Protein AF-A0A1G7UD99-F1 (afdb_monomer_lite)

Structure (mmCIF, N/CA/C/O backbone):
data_AF-A0A1G7UD99-F1
#
_entry.id   AF-A0A1G7UD99-F1
#
loop_
_atom_site.group_PDB
_atom_site.id
_atom_site.type_symbol
_atom_site.label_atom_id
_atom_site.label_alt_id
_atom_site.label_comp_id
_atom_site.label_asym_id
_atom_site.label_entity_id
_atom_site.label_seq_id
_atom_site.pdbx_PDB_ins_code
_atom_site.Cartn_x
_atom_site.Cartn_y
_atom_site.Cartn_z
_atom_site.occupancy
_atom_site.B_iso_or_equiv
_atom_site.auth_seq_id
_atom_site.auth_comp_id
_atom_site.auth_asym_id
_atom_site.auth_atom_id
_atom_site.pdbx_PDB_model_num
ATOM 1 N N . MET A 1 1 ? -14.493 8.698 -1.874 1.00 83.81 1 MET A N 1
ATOM 2 C CA . MET A 1 1 ? -13.043 8.405 -1.941 1.00 83.81 1 MET A CA 1
ATOM 3 C C . MET A 1 1 ? -12.302 9.601 -1.377 1.00 83.81 1 MET A C 1
ATOM 5 O O . MET A 1 1 ? -12.689 10.717 -1.699 1.00 83.81 1 MET A O 1
ATOM 9 N N . ARG A 1 2 ? -11.296 9.371 -0.536 1.00 90.25 2 ARG A N 1
ATOM 10 C CA . ARG A 1 2 ? -10.396 10.401 0.002 1.00 90.25 2 ARG A CA 1
ATOM 11 C C . ARG A 1 2 ? -8.974 10.083 -0.468 1.00 90.25 2 ARG A C 1
ATOM 13 O O . ARG A 1 2 ? -8.667 8.904 -0.630 1.00 90.25 2 ARG A O 1
ATOM 20 N N . ALA A 1 3 ? -8.144 11.089 -0.720 1.00 92.25 3 ALA A N 1
ATOM 21 C CA . ALA A 1 3 ? -6.779 10.896 -1.210 1.00 92.25 3 ALA A CA 1
ATOM 22 C C . ALA A 1 3 ? -5.824 11.936 -0.612 1.00 92.25 3 ALA A C 1
ATOM 24 O O . ALA A 1 3 ? -6.234 13.079 -0.417 1.00 92.25 3 ALA A O 1
ATOM 25 N N . GLY A 1 4 ? -4.580 11.533 -0.330 1.00 92.69 4 GLY A N 1
ATOM 26 C CA . GLY A 1 4 ? -3.536 12.405 0.229 1.00 92.69 4 GLY A CA 1
ATOM 27 C C . GLY A 1 4 ? -3.831 12.902 1.647 1.00 92.69 4 GLY A C 1
ATOM 28 O O . GLY A 1 4 ? -3.541 14.046 1.992 1.00 92.69 4 GLY A O 1
ATOM 29 N N . GLU A 1 5 ? -4.491 12.083 2.468 1.00 95.12 5 GLU A N 1
ATOM 30 C CA . GLU A 1 5 ? -4.911 12.506 3.805 1.00 95.12 5 GLU A CA 1
ATOM 31 C C . GLU A 1 5 ? -3.927 12.101 4.885 1.00 95.12 5 GLU A C 1
ATOM 33 O O . GLU A 1 5 ? -3.554 10.932 4.993 1.00 95.12 5 GLU A O 1
ATOM 38 N N . ARG A 1 6 ? -3.573 13.063 5.740 1.00 96.31 6 ARG A N 1
ATOM 39 C CA . ARG A 1 6 ? -2.706 12.844 6.893 1.00 96.31 6 ARG A CA 1
ATOM 40 C C . ARG A 1 6 ? -3.512 12.457 8.132 1.00 96.31 6 ARG A C 1
ATOM 42 O O . ARG A 1 6 ? -4.452 13.139 8.525 1.00 96.31 6 ARG A O 1
ATOM 49 N N . TRP A 1 7 ? -3.048 11.410 8.794 1.00 95.81 7 TRP A N 1
ATOM 50 C CA . TRP A 1 7 ? -3.608 10.791 9.985 1.00 95.81 7 TRP A CA 1
ATOM 51 C C . TRP A 1 7 ? -2.590 10.847 11.116 1.00 95.81 7 TRP A C 1
ATOM 53 O O . TRP A 1 7 ? -1.400 10.614 10.892 1.00 95.81 7 TRP A O 1
ATOM 63 N N . LYS A 1 8 ? -3.043 11.155 12.331 1.00 96.50 8 LYS A N 1
ATOM 64 C CA . LYS A 1 8 ? -2.180 11.282 13.507 1.00 96.50 8 LYS A CA 1
ATOM 65 C C . LYS A 1 8 ? -2.601 10.291 14.584 1.00 96.50 8 LYS A C 1
ATOM 67 O O . LYS A 1 8 ? -3.768 10.231 14.945 1.00 96.50 8 LYS A O 1
ATOM 72 N N . ASP A 1 9 ? -1.628 9.557 15.106 1.00 95.38 9 ASP A N 1
ATOM 73 C CA . ASP A 1 9 ? -1.768 8.819 16.354 1.00 95.38 9 ASP A CA 1
ATOM 74 C C . ASP A 1 9 ? -1.522 9.797 17.507 1.00 95.38 9 ASP A C 1
ATOM 76 O O . ASP A 1 9 ? -0.411 10.307 17.675 1.00 95.38 9 ASP A O 1
ATOM 80 N N . TYR A 1 10 ? -2.564 10.106 18.275 1.00 92.25 10 TYR A N 1
ATOM 81 C CA . TYR A 1 10 ? -2.470 11.064 19.375 1.00 92.25 10 TYR A CA 1
ATOM 82 C C . TYR A 1 10 ? -1.745 10.504 20.601 1.00 92.25 10 TYR A C 1
ATOM 84 O O . TYR A 1 10 ? -1.249 11.294 21.399 1.00 92.25 10 TYR A O 1
ATOM 92 N N . GLU A 1 11 ? -1.618 9.180 20.729 1.00 93.62 11 GLU A N 1
ATOM 93 C CA . GLU A 1 11 ? -0.888 8.561 21.839 1.00 93.62 11 GLU A CA 1
ATOM 94 C C . GLU A 1 11 ? 0.626 8.667 21.640 1.00 93.62 11 GLU A C 1
ATOM 96 O O . GLU A 1 11 ? 1.362 8.999 22.563 1.00 93.62 11 GLU A O 1
ATOM 101 N N . THR A 1 12 ? 1.102 8.392 20.422 1.00 93.94 12 THR A N 1
ATOM 102 C CA . THR A 1 12 ? 2.544 8.360 20.113 1.00 93.94 12 THR A CA 1
ATOM 103 C C . THR A 1 12 ? 3.043 9.621 19.409 1.00 93.94 12 THR A C 1
ATOM 105 O O . THR A 1 12 ? 4.245 9.802 19.229 1.00 93.94 12 THR A O 1
ATOM 108 N N . GLY A 1 13 ? 2.135 10.484 18.944 1.00 95.50 13 GLY A N 1
ATOM 109 C CA . GLY A 1 13 ? 2.447 11.660 18.130 1.00 95.50 13 GLY A CA 1
ATOM 110 C C . GLY A 1 13 ? 2.836 11.342 16.681 1.00 95.50 13 GLY A C 1
ATOM 111 O O . GLY A 1 13 ? 3.010 12.271 15.885 1.00 95.50 13 GLY A O 1
ATOM 112 N N . ARG A 1 14 ? 2.949 10.058 16.313 1.00 96.69 14 ARG A N 1
ATOM 113 C CA . ARG A 1 14 ? 3.297 9.620 14.956 1.00 96.69 14 ARG A CA 1
ATOM 114 C C . ARG A 1 14 ? 2.211 10.022 13.962 1.00 96.69 14 ARG A C 1
ATOM 116 O O . ARG A 1 14 ? 1.044 10.199 14.305 1.00 96.69 14 ARG A O 1
ATOM 123 N N . SER A 1 15 ? 2.585 10.169 12.696 1.00 95.50 15 SER A N 1
ATOM 124 C CA . SER A 1 15 ? 1.624 10.425 11.622 1.00 95.50 15 SER A CA 1
ATOM 125 C C . SER A 1 15 ? 1.904 9.561 10.404 1.00 95.50 15 SER A C 1
ATOM 127 O O . SER A 1 15 ? 3.057 9.255 10.094 1.00 95.50 15 SER A O 1
ATOM 129 N N . ALA A 1 16 ? 0.839 9.228 9.688 1.00 94.88 16 ALA A N 1
ATOM 130 C CA . ALA A 1 16 ? 0.887 8.575 8.394 1.00 94.88 16 ALA A CA 1
ATOM 131 C C . ALA A 1 16 ? -0.017 9.305 7.403 1.00 94.88 16 ALA A C 1
ATOM 133 O O . ALA A 1 16 ? -0.897 10.055 7.795 1.00 94.88 16 ALA A O 1
ATOM 134 N N . GLU A 1 17 ? 0.230 9.107 6.119 1.00 94.81 17 GLU A N 1
ATOM 135 C CA . GLU A 1 17 ? -0.601 9.629 5.040 1.00 94.81 17 GLU A CA 1
ATOM 136 C C . GLU A 1 17 ? -1.184 8.434 4.295 1.00 94.81 17 GLU A C 1
ATOM 138 O O . GLU A 1 17 ? -0.486 7.431 4.130 1.00 94.81 17 GLU A O 1
ATOM 143 N N . THR A 1 18 ? -2.458 8.519 3.922 1.00 94.75 18 THR A N 1
ATOM 144 C CA . THR A 1 18 ? -3.109 7.563 3.024 1.00 94.75 18 THR A CA 1
ATOM 145 C C . THR A 1 18 ? -3.173 8.157 1.630 1.00 94.75 18 THR A C 1
ATOM 147 O O . THR A 1 18 ? -3.839 9.182 1.444 1.00 94.75 18 THR A O 1
ATOM 150 N N . ASP A 1 19 ? -2.576 7.481 0.651 1.00 95.88 19 ASP A N 1
ATOM 151 C CA . ASP A 1 19 ? -2.654 7.921 -0.744 1.00 95.88 19 ASP A CA 1
ATOM 152 C C . ASP A 1 19 ? -4.091 7.823 -1.255 1.00 95.88 19 ASP A C 1
ATOM 154 O O . ASP A 1 19 ? -4.603 8.775 -1.839 1.00 95.88 19 ASP A O 1
ATOM 158 N N . VAL A 1 20 ? -4.776 6.709 -0.967 1.00 95.88 20 VAL A N 1
ATOM 159 C CA . VAL A 1 20 ? -6.213 6.546 -1.220 1.00 95.88 20 VAL A CA 1
ATOM 160 C C . VAL A 1 20 ? -6.888 5.833 -0.051 1.00 95.88 20 VAL A C 1
ATOM 162 O O . VAL A 1 20 ? -6.435 4.787 0.406 1.00 95.88 20 VAL A O 1
ATOM 165 N N . LEU A 1 21 ? -8.030 6.363 0.386 1.00 96.69 21 LEU A N 1
ATOM 166 C CA . LEU A 1 21 ? -8.951 5.720 1.316 1.00 96.69 21 LEU A CA 1
ATOM 167 C C . LEU A 1 21 ? -10.352 5.642 0.703 1.00 96.69 21 LEU A C 1
ATOM 169 O O . LEU A 1 21 ? -10.974 6.639 0.310 1.00 96.69 21 LEU A O 1
ATOM 173 N N . LEU A 1 22 ? -10.864 4.421 0.652 1.00 95.44 22 LEU A N 1
ATOM 174 C CA . LEU A 1 22 ? -12.165 4.055 0.118 1.00 95.44 22 LEU A CA 1
ATOM 175 C C . LEU A 1 22 ? -12.980 3.408 1.234 1.00 95.44 22 LEU A C 1
ATOM 177 O O . LEU A 1 22 ? -12.756 2.260 1.600 1.00 95.44 22 LEU A O 1
ATOM 181 N N . ASP A 1 23 ? -13.945 4.153 1.759 1.00 95.06 23 ASP A N 1
ATOM 182 C CA . ASP A 1 23 ? -15.029 3.584 2.554 1.00 95.06 23 ASP A CA 1
ATOM 183 C C . ASP A 1 23 ? -16.046 2.991 1.571 1.00 95.06 23 ASP A C 1
ATOM 185 O O . ASP A 1 23 ? -16.695 3.740 0.831 1.00 95.06 23 ASP A O 1
ATOM 189 N N . LYS A 1 24 ? -16.062 1.660 1.431 1.00 91.88 24 LYS A N 1
ATOM 190 C CA . LYS A 1 24 ? -16.869 0.992 0.404 1.00 91.88 24 LYS A CA 1
ATOM 191 C C . LYS A 1 24 ? -18.345 1.007 0.826 1.00 91.88 24 LYS A C 1
ATOM 193 O O . LYS A 1 24 ? -18.633 0.823 2.007 1.00 91.88 24 LYS A O 1
ATOM 198 N N . PRO A 1 25 ? -19.280 1.199 -0.122 1.00 87.75 25 PRO A N 1
ATOM 199 C CA . PRO A 1 25 ? -20.708 1.179 0.180 1.00 87.75 25 PRO A CA 1
ATOM 200 C C . PRO A 1 25 ? -21.158 -0.204 0.670 1.00 87.75 25 PRO A C 1
ATOM 202 O O . PRO A 1 25 ? -20.447 -1.200 0.489 1.00 87.75 25 PRO A O 1
ATOM 205 N N . ASP A 1 26 ? -22.359 -0.251 1.246 1.00 85.62 26 ASP A N 1
ATOM 206 C CA . ASP A 1 26 ? -23.038 -1.476 1.693 1.00 85.62 26 ASP A CA 1
ATOM 207 C C . ASP A 1 26 ? -22.214 -2.297 2.702 1.00 85.62 26 ASP A C 1
ATOM 209 O O . ASP A 1 26 ? -22.138 -3.521 2.603 1.00 85.62 26 ASP A O 1
ATOM 213 N N . ASP A 1 27 ? -21.516 -1.616 3.617 1.00 80.12 27 ASP A N 1
ATOM 214 C CA . ASP A 1 27 ? -20.678 -2.219 4.665 1.00 80.12 27 ASP A CA 1
ATOM 215 C C . ASP A 1 27 ? -19.611 -3.202 4.158 1.00 80.12 27 ASP A C 1
ATOM 217 O O . ASP A 1 27 ? -19.081 -4.030 4.899 1.00 80.12 27 ASP A O 1
ATOM 221 N N . LYS A 1 28 ? -19.184 -3.058 2.896 1.00 89.06 28 LYS A N 1
ATOM 222 C CA . LYS A 1 28 ? -18.123 -3.889 2.298 1.00 89.06 28 LYS A CA 1
ATOM 223 C C . LYS A 1 28 ? -16.729 -3.613 2.875 1.00 89.06 28 LYS A C 1
ATOM 225 O O . LYS A 1 28 ? -15.749 -4.196 2.402 1.00 89.06 28 LYS A O 1
ATOM 230 N N . GLY A 1 29 ? -16.622 -2.726 3.860 1.00 95.00 29 GLY A N 1
ATOM 231 C CA . GLY A 1 29 ? -15.400 -2.405 4.586 1.00 95.00 29 GLY A CA 1
ATOM 232 C C . GLY A 1 29 ? -14.594 -1.253 3.998 1.00 95.00 29 GLY A C 1
ATOM 233 O O . GLY A 1 29 ? -14.990 -0.591 3.039 1.00 95.00 29 GLY A O 1
ATOM 234 N N . VAL A 1 30 ? -13.415 -1.045 4.568 1.00 97.31 30 VAL A N 1
ATOM 235 C CA . VAL A 1 30 ? -12.504 0.041 4.211 1.00 97.31 30 VAL A CA 1
ATOM 236 C C . VAL A 1 30 ? -11.343 -0.518 3.400 1.00 97.31 30 VAL A C 1
ATOM 238 O O . VAL A 1 30 ? -10.707 -1.489 3.799 1.00 97.31 30 VAL A O 1
ATOM 241 N N . LEU A 1 31 ? -11.063 0.097 2.255 1.00 97.50 31 LEU A N 1
ATOM 242 C CA . LEU A 1 31 ? -9.879 -0.169 1.448 1.00 97.50 31 LEU A CA 1
ATOM 243 C C . LEU A 1 31 ? -8.939 1.035 1.527 1.00 97.50 31 LEU A C 1
ATOM 245 O O . LEU A 1 31 ? -9.326 2.155 1.195 1.00 97.50 31 LEU A O 1
ATOM 249 N N . VAL A 1 32 ? -7.706 0.796 1.952 1.00 97.88 32 VAL A N 1
ATOM 250 C CA . VAL A 1 32 ? -6.631 1.788 1.975 1.00 97.88 32 VAL A CA 1
ATOM 251 C C . VAL A 1 32 ? -5.572 1.348 0.976 1.00 97.88 32 VAL A C 1
ATOM 253 O O . VAL A 1 32 ? -5.121 0.207 1.033 1.00 97.88 32 VAL A O 1
ATOM 256 N N . ILE A 1 33 ? -5.184 2.230 0.060 1.00 97.44 33 ILE A N 1
ATOM 257 C CA . ILE A 1 33 ? -4.181 1.938 -0.966 1.00 97.44 33 ILE A CA 1
ATOM 258 C C . ILE A 1 33 ? -2.991 2.872 -0.761 1.00 97.44 33 ILE A C 1
ATOM 260 O O . ILE A 1 33 ? -3.170 4.086 -0.685 1.00 97.44 33 ILE A O 1
ATOM 264 N N . GLU A 1 34 ? -1.796 2.291 -0.691 1.00 97.50 34 GLU A N 1
ATOM 265 C CA . GLU A 1 34 ? -0.515 2.982 -0.842 1.00 97.50 34 GLU A CA 1
ATOM 266 C C . GLU A 1 34 ? -0.052 2.830 -2.295 1.00 97.50 34 GLU A C 1
ATOM 268 O O . GLU A 1 34 ? 0.007 1.723 -2.834 1.00 97.50 34 GLU A O 1
ATOM 273 N N . CYS A 1 35 ? 0.322 3.934 -2.923 1.00 95.25 35 CYS A N 1
ATOM 274 C CA . CYS A 1 35 ? 0.851 4.006 -4.270 1.00 95.25 35 CYS A CA 1
ATOM 275 C C . CYS A 1 35 ? 2.380 4.145 -4.234 1.00 95.25 35 CYS A C 1
ATOM 277 O O . CYS A 1 35 ? 2.945 5.051 -3.623 1.00 95.25 35 CYS A O 1
ATOM 279 N N . LYS A 1 36 ? 3.084 3.284 -4.971 1.00 94.25 36 LYS A N 1
ATOM 280 C CA . LYS A 1 36 ? 4.528 3.390 -5.213 1.00 94.25 36 LYS A CA 1
ATOM 281 C C . LYS A 1 36 ? 4.801 3.555 -6.693 1.00 94.25 36 LYS A C 1
ATOM 283 O O . LYS A 1 36 ? 4.955 2.579 -7.425 1.00 94.25 36 LYS A O 1
ATOM 288 N N . ALA A 1 37 ? 4.874 4.809 -7.128 1.00 91.19 37 ALA A N 1
ATOM 289 C CA . ALA A 1 37 ? 5.308 5.138 -8.474 1.00 91.19 37 ALA A CA 1
ATOM 290 C C . ALA A 1 37 ? 6.794 4.797 -8.659 1.00 91.19 37 ALA A C 1
ATOM 292 O O . ALA A 1 37 ? 7.637 5.080 -7.806 1.00 91.19 37 ALA A O 1
ATOM 293 N N . LYS A 1 38 ? 7.105 4.194 -9.799 1.00 91.19 38 LYS A N 1
ATOM 294 C CA . LYS A 1 38 ? 8.440 3.809 -10.234 1.00 91.19 38 LYS A CA 1
ATOM 295 C C . LYS A 1 38 ? 8.739 4.431 -11.578 1.00 91.19 38 LYS A C 1
ATOM 297 O O . LYS A 1 38 ? 7.867 4.519 -12.446 1.00 91.19 38 LYS A O 1
ATOM 302 N N . ILE A 1 39 ? 9.986 4.859 -11.740 1.00 87.19 39 ILE A N 1
ATOM 303 C CA . ILE A 1 39 ? 10.514 5.177 -13.063 1.00 87.19 39 ILE A CA 1
ATOM 304 C C . ILE A 1 39 ? 10.525 3.897 -13.917 1.00 87.19 39 ILE A C 1
ATOM 306 O O . ILE A 1 39 ? 10.628 2.798 -13.360 1.00 87.19 39 ILE A O 1
ATOM 310 N N . PRO A 1 40 ? 10.418 3.999 -15.251 1.00 82.31 40 PRO A N 1
ATOM 311 C CA . PRO A 1 40 ? 10.459 2.831 -16.124 1.00 82.31 40 PRO A CA 1
ATOM 312 C C . PRO A 1 40 ? 11.681 1.939 -15.857 1.00 82.31 40 PRO A C 1
ATOM 314 O O . PRO A 1 40 ? 12.809 2.423 -15.836 1.00 82.31 40 PRO A O 1
ATOM 317 N N . GLY A 1 41 ? 11.449 0.639 -15.660 1.00 80.06 41 GLY A N 1
ATOM 318 C CA . GLY A 1 41 ? 12.493 -0.349 -15.353 1.00 80.06 41 GLY A CA 1
ATOM 319 C C . GLY A 1 41 ? 12.861 -0.477 -13.868 1.00 80.06 41 GLY A C 1
ATOM 320 O O . GLY A 1 41 ? 13.548 -1.426 -13.507 1.00 80.06 41 GLY A O 1
ATOM 321 N N . ALA A 1 42 ? 12.385 0.414 -12.992 1.00 89.38 42 ALA A N 1
ATOM 322 C CA . ALA A 1 42 ? 12.574 0.274 -11.549 1.00 89.38 42 ALA A CA 1
ATOM 323 C C . ALA A 1 42 ? 11.489 -0.602 -10.905 1.00 89.38 42 ALA A C 1
ATOM 325 O O . ALA A 1 42 ? 10.377 -0.741 -11.422 1.00 89.38 42 ALA A O 1
ATOM 326 N N . ARG A 1 43 ? 11.816 -1.158 -9.733 1.00 94.06 43 ARG A N 1
ATOM 327 C CA . ARG A 1 43 ? 10.956 -2.069 -8.967 1.00 94.06 43 ARG A CA 1
ATOM 328 C C . ARG A 1 43 ? 10.612 -1.493 -7.598 1.00 94.06 43 ARG A C 1
ATOM 330 O O . ARG A 1 43 ? 11.320 -0.623 -7.083 1.00 94.06 43 ARG A O 1
ATOM 337 N N . VAL A 1 44 ? 9.540 -1.994 -6.990 1.00 97.50 44 VAL A N 1
ATOM 338 C CA . VAL A 1 44 ? 9.361 -1.880 -5.533 1.00 97.50 44 VAL A CA 1
ATOM 339 C C . VAL A 1 44 ? 10.353 -2.813 -4.851 1.00 97.50 44 VAL A C 1
ATOM 341 O O . VAL A 1 44 ? 10.369 -4.004 -5.157 1.00 97.50 44 VAL A O 1
ATOM 344 N N . THR A 1 45 ? 11.179 -2.271 -3.961 1.00 97.88 45 THR A N 1
ATOM 345 C CA . THR A 1 45 ? 12.236 -3.013 -3.266 1.00 97.88 45 THR A CA 1
ATOM 346 C C . THR A 1 45 ? 11.699 -3.744 -2.036 1.00 97.88 45 THR A C 1
ATOM 348 O O . THR A 1 45 ? 10.604 -3.456 -1.541 1.00 97.88 45 THR A O 1
ATOM 351 N N . LEU A 1 46 ? 12.496 -4.675 -1.501 1.00 98.12 46 LEU A N 1
ATOM 352 C CA . LEU A 1 46 ? 12.196 -5.333 -0.227 1.00 98.12 46 LEU A CA 1
ATOM 353 C C . LEU A 1 46 ? 12.079 -4.328 0.924 1.00 98.12 46 LEU A C 1
ATOM 355 O O . LEU A 1 46 ? 11.173 -4.459 1.738 1.00 98.12 46 LEU A O 1
ATOM 359 N N . GLU A 1 47 ? 12.950 -3.319 0.974 1.00 98.31 47 GLU A N 1
ATOM 360 C CA . GLU A 1 47 ? 12.920 -2.278 2.009 1.00 98.31 47 GLU A CA 1
ATOM 361 C C . GLU A 1 47 ? 11.615 -1.471 1.979 1.00 98.31 47 GLU A C 1
ATOM 363 O O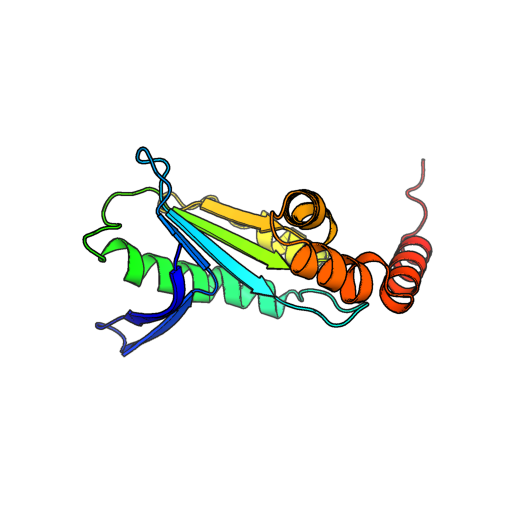 . GLU A 1 47 ? 11.009 -1.199 3.014 1.00 98.31 47 GLU A O 1
ATOM 368 N N . GLU A 1 48 ? 11.141 -1.099 0.790 1.00 98.12 48 GLU A N 1
ATOM 369 C CA . GLU A 1 48 ? 9.887 -0.359 0.662 1.00 98.12 48 GLU A CA 1
ATOM 370 C C . GLU A 1 48 ? 8.684 -1.213 1.061 1.00 98.12 48 GLU A C 1
ATOM 372 O O . GLU A 1 48 ? 7.794 -0.734 1.767 1.00 98.12 48 GLU A O 1
ATOM 377 N N . ALA A 1 49 ? 8.665 -2.476 0.626 1.00 98.00 49 ALA A N 1
ATOM 378 C CA . ALA A 1 49 ? 7.605 -3.414 0.965 1.00 98.00 49 ALA A CA 1
ATOM 379 C C . ALA A 1 49 ? 7.583 -3.726 2.469 1.00 98.00 49 ALA A C 1
ATOM 381 O O . ALA A 1 49 ? 6.505 -3.754 3.065 1.00 98.00 49 ALA A O 1
ATOM 382 N N . SER A 1 50 ? 8.750 -3.911 3.094 1.00 97.56 50 SER A N 1
ATOM 383 C CA . SER A 1 50 ? 8.857 -4.174 4.530 1.00 97.56 50 SER A CA 1
ATOM 384 C C . SER A 1 50 ? 8.455 -2.974 5.363 1.00 97.56 50 SER A C 1
ATOM 386 O O . SER A 1 50 ? 7.624 -3.109 6.256 1.00 97.56 50 SER A O 1
ATOM 388 N N . LYS A 1 51 ? 8.924 -1.776 5.014 1.00 97.62 51 LYS A N 1
ATOM 389 C CA . LYS A 1 51 ? 8.503 -0.542 5.680 1.00 97.62 51 LYS A CA 1
ATOM 390 C C . LYS A 1 51 ? 6.997 -0.316 5.570 1.00 97.62 51 LYS A C 1
ATOM 392 O O . LYS A 1 51 ? 6.354 0.081 6.540 1.00 97.62 51 LYS A O 1
ATOM 397 N N . TRP A 1 52 ? 6.413 -0.555 4.398 1.00 97.69 52 TRP A N 1
ATOM 398 C CA . TRP A 1 52 ? 4.967 -0.440 4.237 1.00 97.69 52 TRP A CA 1
ATOM 399 C C . TRP A 1 52 ? 4.220 -1.445 5.126 1.00 97.69 52 TRP A C 1
ATOM 401 O O . TRP A 1 52 ? 3.337 -1.051 5.888 1.00 97.69 52 TRP A O 1
ATOM 411 N N . ARG A 1 53 ? 4.607 -2.722 5.073 1.00 95.69 53 ARG A N 1
ATOM 412 C CA . ARG A 1 53 ? 3.911 -3.805 5.773 1.00 95.69 53 ARG A CA 1
ATOM 413 C C . ARG A 1 53 ? 4.076 -3.756 7.292 1.00 95.69 53 ARG A C 1
ATOM 415 O O . ARG A 1 53 ? 3.093 -3.924 8.002 1.00 95.69 53 ARG A O 1
ATOM 422 N N . ASP A 1 54 ? 5.293 -3.544 7.779 1.00 95.62 54 ASP A N 1
ATOM 423 C CA . ASP A 1 54 ? 5.623 -3.708 9.200 1.00 95.62 54 ASP A CA 1
ATOM 424 C C . ASP A 1 54 ? 5.465 -2.408 9.996 1.00 95.62 54 ASP A C 1
ATOM 426 O O . ASP A 1 54 ? 5.258 -2.454 11.206 1.00 95.62 54 ASP A O 1
ATOM 430 N N . ASP A 1 55 ? 5.528 -1.248 9.335 1.00 95.75 55 ASP A N 1
ATOM 431 C CA . ASP A 1 55 ? 5.402 0.048 10.007 1.00 95.75 55 ASP A CA 1
ATOM 432 C C . ASP A 1 55 ? 4.129 0.802 9.608 1.00 95.75 55 ASP A C 1
ATOM 434 O O . ASP A 1 55 ? 3.326 1.191 10.461 1.00 95.75 55 ASP A O 1
ATOM 438 N N . ARG A 1 56 ? 3.912 1.012 8.304 1.00 97.00 56 ARG A N 1
ATOM 439 C CA . ARG A 1 56 ? 2.829 1.894 7.835 1.00 97.00 56 ARG A CA 1
ATOM 440 C C . ARG A 1 56 ? 1.447 1.290 8.032 1.00 97.00 56 ARG A C 1
ATOM 442 O O . ARG A 1 56 ? 0.567 1.986 8.537 1.00 97.00 56 ARG A O 1
ATOM 449 N N . VAL A 1 57 ? 1.253 0.028 7.655 1.00 96.88 57 VAL A N 1
ATOM 450 C CA . VAL A 1 57 ? -0.044 -0.656 7.772 1.00 96.88 57 VAL A CA 1
ATOM 451 C C . VAL A 1 57 ? -0.519 -0.737 9.233 1.00 96.88 57 VAL A C 1
ATOM 453 O O . VAL A 1 57 ? -1.632 -0.275 9.500 1.00 96.88 57 VAL A O 1
ATOM 456 N N . PRO A 1 58 ? 0.291 -1.203 10.208 1.00 95.81 58 PRO A N 1
ATOM 457 C CA . PRO A 1 58 ? -0.127 -1.242 11.608 1.00 95.81 58 PRO A CA 1
ATOM 458 C C . PRO A 1 58 ? -0.441 0.142 12.180 1.00 95.81 58 PRO A C 1
ATOM 460 O O . PRO A 1 58 ? -1.439 0.298 12.884 1.00 95.81 58 PRO A O 1
ATOM 463 N N . LEU A 1 59 ? 0.366 1.161 11.850 1.00 97.19 59 LEU A N 1
ATOM 464 C CA . LEU A 1 59 ? 0.127 2.534 12.300 1.00 97.19 59 LEU A CA 1
ATOM 465 C C . LEU A 1 59 ? -1.193 3.086 11.749 1.00 97.19 59 LEU A C 1
ATOM 467 O O . LEU A 1 59 ? -1.990 3.643 12.501 1.00 97.19 59 LEU A O 1
ATOM 471 N N . LEU A 1 60 ? -1.441 2.922 10.448 1.00 97.56 60 LEU A N 1
ATOM 472 C CA . LEU A 1 60 ? -2.684 3.378 9.830 1.00 97.56 60 LEU A CA 1
ATOM 473 C C . LEU A 1 60 ? -3.892 2.634 10.395 1.00 97.56 60 LEU A C 1
ATOM 475 O O . LEU A 1 60 ? -4.880 3.279 10.725 1.00 97.56 60 LEU A O 1
ATOM 479 N N . HIS A 1 61 ? -3.815 1.314 10.568 1.00 97.00 61 HIS A N 1
ATOM 480 C CA . HIS A 1 61 ? -4.896 0.555 11.191 1.00 97.00 61 HIS A CA 1
ATOM 481 C C . HIS A 1 61 ? -5.187 1.044 12.615 1.00 97.00 61 HIS A C 1
ATOM 483 O O . HIS A 1 61 ? -6.346 1.290 12.946 1.00 97.00 61 HIS A O 1
ATOM 489 N N . LYS A 1 62 ? -4.142 1.258 13.431 1.00 95.88 62 LYS A N 1
ATOM 490 C CA . LYS A 1 62 ? -4.275 1.810 14.785 1.00 95.88 62 LYS A CA 1
ATOM 491 C C . LYS A 1 62 ? -5.021 3.143 14.776 1.00 95.88 62 LYS A C 1
ATOM 493 O O . LYS A 1 62 ? -5.921 3.325 15.582 1.00 95.88 62 LYS A O 1
ATOM 498 N N . ILE A 1 63 ? -4.680 4.063 13.875 1.00 96.50 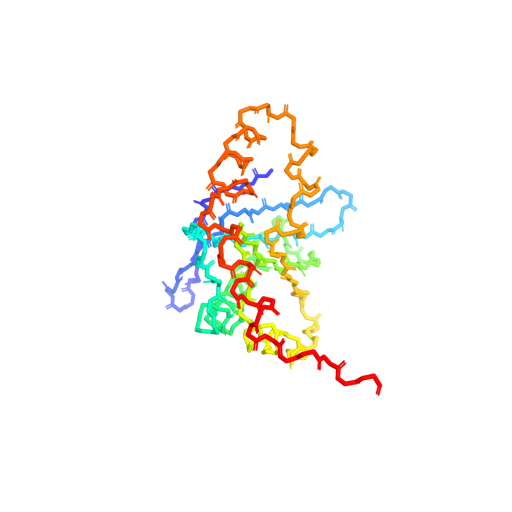63 ILE A N 1
ATOM 499 C CA . ILE A 1 63 ? -5.332 5.379 13.825 1.00 96.50 63 ILE A CA 1
ATOM 500 C C . ILE A 1 63 ? -6.772 5.256 13.306 1.00 96.50 63 ILE A C 1
ATOM 502 O O . ILE A 1 63 ? -7.711 5.752 13.923 1.00 96.50 63 ILE A O 1
ATOM 506 N N . LEU A 1 64 ? -6.955 4.576 12.172 1.00 96.38 64 LEU A N 1
ATOM 507 C CA . LEU A 1 64 ? -8.218 4.561 11.435 1.00 96.38 64 LEU A CA 1
ATOM 508 C C . LEU A 1 64 ? -9.322 3.767 12.137 1.00 96.38 64 LEU A C 1
ATOM 510 O O . LEU A 1 64 ? -10.489 4.118 11.986 1.00 96.38 64 LEU A O 1
ATOM 514 N N . ARG A 1 65 ? -8.993 2.730 12.920 1.00 95.00 65 ARG A N 1
ATOM 515 C CA . ARG A 1 65 ? -10.003 1.939 13.651 1.00 95.00 65 ARG A CA 1
ATOM 516 C C . ARG A 1 65 ? -10.755 2.742 14.719 1.00 95.00 65 ARG A C 1
ATOM 518 O O . ARG A 1 65 ? -11.821 2.312 15.150 1.00 95.00 65 ARG A O 1
ATOM 525 N N . HIS A 1 66 ? -10.198 3.874 15.154 1.00 93.56 66 HIS A N 1
ATOM 526 C CA . HIS A 1 66 ? -10.821 4.783 16.120 1.00 93.56 66 HIS A CA 1
ATOM 527 C C . HIS A 1 66 ? -11.581 5.934 15.457 1.00 93.56 66 HIS A C 1
ATOM 529 O O . HIS A 1 66 ? -12.268 6.689 16.142 1.00 93.56 66 HIS A O 1
ATOM 535 N N . GLU A 1 67 ? -11.503 6.058 14.132 1.00 93.00 67 GLU A N 1
ATOM 536 C CA . GLU A 1 67 ? -12.267 7.057 13.405 1.00 93.00 67 GLU A CA 1
ATOM 537 C C . GLU A 1 67 ? -13.742 6.644 13.368 1.00 93.00 67 GLU A C 1
ATOM 539 O O . GLU A 1 67 ? -14.086 5.587 12.840 1.00 93.00 67 GLU A O 1
ATOM 544 N N . SER A 1 68 ? -14.629 7.487 13.900 1.00 91.06 68 SER A N 1
ATOM 545 C CA . SER A 1 68 ? -16.037 7.142 14.165 1.00 91.06 68 SER A CA 1
ATOM 546 C C . SER A 1 68 ? -16.781 6.552 12.961 1.00 91.06 68 SER A C 1
ATOM 548 O O . SER A 1 68 ? -17.545 5.604 13.113 1.00 91.06 68 SER A O 1
ATOM 550 N N . ARG A 1 69 ? -16.523 7.058 11.748 1.00 90.06 69 ARG A N 1
ATOM 551 C CA . ARG A 1 69 ? -17.151 6.581 10.497 1.00 90.06 69 ARG A CA 1
ATOM 552 C C . ARG A 1 69 ? -16.599 5.246 9.971 1.00 90.06 69 ARG A C 1
ATOM 554 O O . ARG A 1 69 ? -17.189 4.648 9.069 1.00 90.06 69 ARG A O 1
ATOM 561 N N . LEU A 1 70 ? -15.435 4.830 10.466 1.00 93.81 70 LEU A N 1
ATOM 562 C CA . LEU A 1 70 ? -14.719 3.620 10.049 1.00 93.81 70 LEU A CA 1
ATOM 563 C C . LEU A 1 70 ? -14.712 2.540 11.139 1.00 93.81 70 LEU A C 1
ATOM 565 O O . LEU A 1 70 ? -14.419 1.383 10.846 1.00 93.81 70 LEU A O 1
ATOM 569 N N . ALA A 1 71 ? -15.018 2.913 12.382 1.00 90.88 71 ALA A N 1
ATOM 570 C CA . ALA A 1 71 ? -15.012 2.026 13.532 1.00 90.88 71 ALA A CA 1
ATOM 571 C C . ALA A 1 71 ? -15.875 0.776 13.288 1.00 90.88 71 ALA A C 1
ATOM 573 O O . ALA A 1 71 ? -17.005 0.858 12.810 1.00 90.88 71 ALA A O 1
ATOM 574 N N . GLY A 1 72 ? -15.316 -0.395 13.605 1.00 90.75 72 GLY A N 1
ATOM 575 C CA . GLY A 1 72 ? -15.980 -1.694 13.447 1.00 90.75 72 GLY A CA 1
ATOM 576 C C . GLY A 1 72 ? -16.015 -2.256 12.020 1.00 90.75 72 GLY A C 1
ATOM 577 O O . GLY A 1 72 ? -16.381 -3.417 11.851 1.00 90.75 72 GLY A O 1
ATOM 578 N N . LYS A 1 73 ? -15.610 -1.494 10.995 1.00 94.62 73 LYS A N 1
ATOM 579 C CA . LYS A 1 73 ? -15.549 -1.994 9.613 1.00 94.62 73 LYS A CA 1
ATOM 580 C C . LYS A 1 73 ? -14.302 -2.861 9.389 1.00 94.62 73 LYS A C 1
ATOM 582 O O . LYS A 1 73 ? -13.245 -2.552 9.938 1.00 94.62 73 LYS A O 1
ATOM 587 N N . PRO A 1 74 ? -14.371 -3.901 8.536 1.00 95.31 74 PRO A N 1
ATOM 588 C CA . PRO A 1 74 ? -13.188 -4.667 8.160 1.00 95.31 74 PRO A CA 1
ATOM 589 C C . PRO A 1 74 ? -12.262 -3.826 7.275 1.00 95.31 74 PRO A C 1
ATOM 591 O O . PRO A 1 74 ? -12.725 -3.131 6.365 1.00 95.31 74 PRO A O 1
ATOM 594 N N . PHE A 1 75 ? -10.952 -3.916 7.510 1.00 97.38 75 PHE A N 1
ATOM 595 C CA . PHE A 1 75 ? -9.939 -3.179 6.754 1.00 97.38 75 PHE A CA 1
ATOM 596 C C . PHE A 1 75 ? -9.191 -4.074 5.763 1.00 97.38 75 PHE A C 1
ATOM 598 O O . PHE A 1 75 ? -8.857 -5.225 6.043 1.00 97.38 75 PHE A O 1
ATOM 605 N N . THR A 1 76 ? -8.878 -3.516 4.598 1.00 97.50 76 THR A N 1
ATOM 606 C CA . THR A 1 76 ? -7.928 -4.075 3.634 1.00 97.50 76 THR A CA 1
ATOM 607 C C . THR A 1 76 ? -6.909 -3.004 3.268 1.00 97.50 76 THR A C 1
ATOM 609 O O . THR A 1 76 ? -7.288 -1.904 2.867 1.00 97.50 76 THR A O 1
ATOM 612 N N . PHE A 1 77 ? -5.627 -3.329 3.394 1.00 97.88 77 PHE A N 1
ATOM 613 C CA . PHE A 1 77 ? -4.516 -2.472 2.998 1.00 97.88 77 PHE A CA 1
ATOM 614 C C . PHE A 1 77 ? -3.857 -3.033 1.742 1.00 97.88 77 PHE A C 1
ATOM 616 O O . PHE A 1 77 ? -3.468 -4.200 1.709 1.00 97.88 77 PHE A O 1
ATOM 623 N N . GLU A 1 78 ? -3.715 -2.209 0.708 1.00 97.75 78 GLU A N 1
ATOM 624 C CA . GLU A 1 78 ? -3.116 -2.620 -0.558 1.00 97.75 78 GLU A CA 1
ATOM 625 C C . GLU A 1 78 ? -1.917 -1.757 -0.951 1.00 97.75 78 GLU A C 1
ATOM 627 O O . GLU A 1 78 ? -1.961 -0.535 -0.842 1.00 97.75 78 GLU A O 1
ATOM 632 N N . LEU A 1 79 ? -0.854 -2.394 -1.446 1.00 97.88 79 LEU A N 1
ATOM 633 C CA . LEU A 1 79 ? 0.291 -1.722 -2.066 1.00 97.88 79 LEU A CA 1
ATOM 634 C C . LEU A 1 79 ? 0.179 -1.809 -3.586 1.00 97.88 79 LEU A C 1
ATOM 636 O O . LEU A 1 79 ? 0.187 -2.907 -4.143 1.00 97.88 79 LEU A O 1
ATOM 640 N N . TRP A 1 80 ? 0.062 -0.674 -4.266 1.00 97.00 80 TRP A N 1
ATOM 641 C CA . TRP A 1 80 ? -0.069 -0.601 -5.720 1.00 97.00 80 TRP A CA 1
ATOM 642 C C . TRP A 1 80 ? 1.156 0.062 -6.329 1.00 97.00 80 TRP A C 1
ATOM 644 O O . TRP A 1 80 ? 1.613 1.104 -5.866 1.00 97.00 80 TRP A O 1
ATOM 654 N N . THR A 1 81 ? 1.678 -0.505 -7.409 1.00 94.88 81 THR A N 1
ATOM 655 C CA . THR A 1 81 ? 2.774 0.098 -8.170 1.00 94.88 81 THR A CA 1
ATOM 656 C C . THR A 1 81 ? 2.530 -0.024 -9.668 1.00 94.88 81 THR A C 1
ATOM 658 O O . THR A 1 81 ? 1.840 -0.921 -10.141 1.00 94.88 81 THR A O 1
ATOM 661 N N . ASN A 1 82 ? 3.087 0.916 -10.422 1.00 90.44 82 ASN A N 1
ATOM 662 C CA . ASN A 1 82 ? 3.113 0.918 -11.882 1.00 90.44 82 ASN A CA 1
ATOM 663 C C . ASN A 1 82 ? 4.257 0.066 -12.465 1.00 90.44 82 ASN A C 1
ATOM 665 O O . ASN A 1 82 ? 4.239 -0.218 -13.660 1.00 90.44 82 ASN A O 1
ATOM 669 N N . GLY A 1 83 ? 5.244 -0.311 -11.648 1.00 90.31 83 GLY A N 1
ATOM 670 C CA . GLY A 1 83 ? 6.344 -1.201 -12.016 1.00 90.31 83 GLY A CA 1
ATOM 671 C C . GLY A 1 83 ? 6.163 -2.613 -11.450 1.00 90.31 83 GLY A C 1
ATOM 672 O O . GLY A 1 83 ? 5.152 -2.906 -10.811 1.00 90.31 83 GLY A O 1
ATOM 673 N N . PRO A 1 84 ? 7.116 -3.522 -11.677 1.00 92.38 84 PRO A N 1
ATOM 674 C CA . PRO A 1 84 ? 7.126 -4.810 -10.999 1.00 92.38 84 PRO A CA 1
ATOM 675 C C . PRO A 1 84 ? 7.555 -4.669 -9.526 1.00 92.38 84 PRO A C 1
ATOM 677 O O . PRO A 1 84 ? 8.156 -3.674 -9.108 1.00 92.38 84 PRO A O 1
ATOM 680 N N . ILE A 1 85 ? 7.262 -5.693 -8.728 1.00 95.94 85 ILE A N 1
ATOM 681 C CA . ILE A 1 85 ? 7.704 -5.808 -7.331 1.00 95.94 85 ILE A CA 1
ATOM 682 C C . ILE A 1 85 ? 8.853 -6.812 -7.283 1.00 95.94 85 ILE A C 1
ATOM 684 O O . ILE A 1 85 ? 8.786 -7.858 -7.930 1.00 95.94 85 ILE A O 1
ATOM 688 N N . ASP A 1 86 ? 9.927 -6.497 -6.564 1.00 96.38 86 ASP A N 1
ATOM 689 C CA . ASP A 1 86 ? 11.063 -7.401 -6.379 1.00 96.38 86 ASP A CA 1
ATOM 690 C C . ASP A 1 86 ? 10.616 -8.802 -5.895 1.00 96.38 86 ASP A C 1
ATOM 692 O O . ASP A 1 86 ? 9.746 -8.886 -5.023 1.00 96.38 86 ASP A O 1
ATOM 696 N N . PRO A 1 87 ? 11.144 -9.912 -6.450 1.00 96.06 87 PRO A N 1
ATOM 697 C CA . PRO A 1 87 ? 10.752 -11.257 -6.029 1.00 96.06 87 PRO A CA 1
ATOM 698 C C . PRO A 1 87 ? 10.938 -11.516 -4.529 1.00 96.06 87 PRO A C 1
ATOM 700 O O . PRO A 1 87 ? 10.076 -12.157 -3.920 1.00 96.06 87 PRO A O 1
ATOM 703 N N . ASP A 1 88 ? 11.997 -10.981 -3.916 1.00 97.31 88 ASP A N 1
ATOM 704 C CA . ASP A 1 88 ? 12.226 -11.112 -2.476 1.00 97.31 88 ASP A CA 1
ATOM 705 C C . ASP A 1 88 ? 11.214 -10.284 -1.684 1.00 97.31 88 ASP A C 1
ATOM 707 O O . ASP A 1 88 ? 10.704 -10.744 -0.660 1.00 97.31 88 ASP A O 1
ATOM 711 N N . ALA A 1 89 ? 10.825 -9.115 -2.199 1.00 97.69 89 ALA A N 1
ATOM 712 C CA . ALA A 1 89 ? 9.722 -8.337 -1.641 1.00 97.69 89 ALA A CA 1
ATOM 713 C C . ALA A 1 89 ? 8.389 -9.097 -1.731 1.00 97.69 89 ALA A C 1
ATOM 715 O O . ALA A 1 89 ? 7.648 -9.149 -0.752 1.00 97.69 89 ALA A O 1
ATOM 716 N N . VAL A 1 90 ? 8.089 -9.755 -2.858 1.00 96.94 90 VAL A N 1
ATOM 717 C CA . VAL A 1 90 ? 6.885 -10.596 -2.999 1.00 96.94 90 VAL A CA 1
ATOM 718 C C . VAL A 1 90 ? 6.922 -11.776 -2.031 1.00 96.94 90 VAL A C 1
ATOM 720 O O . VAL A 1 90 ? 5.919 -12.059 -1.374 1.00 96.94 90 VAL A O 1
ATOM 723 N N . LYS A 1 91 ? 8.058 -12.476 -1.924 1.00 97.00 91 LYS A N 1
ATOM 724 C CA . LYS A 1 91 ? 8.240 -13.588 -0.981 1.00 97.00 91 LYS A CA 1
ATOM 725 C C . LYS A 1 91 ? 8.006 -13.122 0.451 1.00 97.00 91 LYS A C 1
ATOM 727 O O . LYS A 1 91 ? 7.288 -13.778 1.201 1.00 97.00 91 LYS A O 1
ATOM 732 N N . TYR A 1 92 ? 8.566 -11.972 0.801 1.00 96.44 92 TYR A N 1
ATOM 733 C CA . TYR A 1 92 ? 8.384 -11.357 2.101 1.00 96.44 92 TYR A CA 1
ATOM 734 C C . TYR A 1 92 ? 6.914 -11.002 2.355 1.00 96.44 92 TYR A C 1
ATOM 736 O O . TYR A 1 92 ? 6.358 -11.441 3.356 1.00 96.44 92 TYR A O 1
ATOM 744 N N . LEU A 1 93 ? 6.241 -10.306 1.434 1.00 95.38 93 LEU A N 1
ATOM 745 C CA . LEU A 1 93 ? 4.818 -9.963 1.543 1.00 95.38 93 LEU A CA 1
ATOM 746 C C . LEU A 1 93 ? 3.925 -11.206 1.720 1.00 95.38 93 LEU A C 1
ATOM 748 O O . LEU A 1 93 ? 3.033 -11.194 2.564 1.00 95.38 93 LEU A O 1
ATOM 752 N N . LYS A 1 94 ? 4.209 -12.301 1.000 1.00 94.81 94 LYS A N 1
ATOM 753 C CA . LYS A 1 94 ? 3.500 -13.591 1.134 1.00 94.81 94 LYS A CA 1
ATOM 754 C C . LYS A 1 94 ? 3.741 -14.297 2.465 1.00 94.81 94 LYS A C 1
ATOM 756 O O . LYS A 1 94 ? 2.874 -15.040 2.908 1.00 94.81 94 LYS A O 1
ATOM 761 N N . ALA A 1 95 ? 4.905 -14.101 3.080 1.00 92.94 95 ALA A N 1
ATOM 762 C CA . ALA A 1 95 ? 5.243 -14.714 4.362 1.00 92.94 95 ALA A CA 1
ATOM 763 C C . ALA A 1 95 ? 4.521 -14.058 5.552 1.00 92.94 95 ALA A C 1
ATOM 765 O O . ALA A 1 95 ? 4.664 -14.521 6.681 1.00 92.94 95 ALA A O 1
ATOM 766 N N . TYR A 1 96 ? 3.774 -12.975 5.322 1.00 84.38 96 TYR A N 1
ATOM 767 C CA . TYR A 1 96 ? 3.013 -12.314 6.370 1.00 84.38 96 TYR A CA 1
ATOM 768 C C . TYR A 1 96 ? 1.853 -13.206 6.831 1.00 84.38 96 TYR A C 1
ATOM 770 O O . TYR A 1 96 ? 1.004 -13.559 6.005 1.00 84.38 96 TYR A O 1
ATOM 778 N N . PRO A 1 97 ? 1.791 -13.584 8.121 1.00 84.25 97 PRO A N 1
ATOM 779 C CA . PRO A 1 97 ? 0.653 -14.334 8.620 1.00 84.25 97 PRO A CA 1
ATOM 780 C C . PRO A 1 97 ? -0.613 -13.476 8.482 1.00 84.25 97 PRO A C 1
ATOM 782 O O . PRO A 1 97 ? -0.549 -12.262 8.696 1.00 84.25 97 PRO A O 1
ATOM 785 N N . PRO A 1 98 ? -1.769 -14.069 8.141 1.00 80.81 98 PRO A N 1
ATOM 786 C CA . PRO A 1 98 ? -3.020 -13.329 8.104 1.00 80.81 98 PRO A CA 1
ATOM 787 C C . PRO A 1 98 ? -3.271 -12.645 9.451 1.00 80.81 98 PRO A C 1
ATOM 789 O O . PRO A 1 98 ? -3.319 -13.303 10.491 1.00 80.81 98 PRO A O 1
ATOM 792 N N . SER A 1 99 ? -3.422 -11.322 9.432 1.00 86.69 99 SER A N 1
ATOM 793 C CA . SER A 1 99 ? -3.882 -10.580 10.602 1.00 86.69 99 SER A CA 1
ATOM 794 C C . SER A 1 99 ? -5.371 -10.862 10.811 1.00 86.69 99 SER A C 1
ATOM 796 O O . SER A 1 99 ? -6.140 -10.937 9.852 1.00 86.69 99 SER A O 1
ATOM 798 N N . GLN A 1 100 ? -5.784 -11.024 12.069 1.00 87.62 100 GLN A N 1
ATOM 799 C CA . GLN A 1 100 ? -7.206 -11.129 12.414 1.00 87.62 100 GLN A CA 1
ATOM 800 C C . GLN A 1 100 ? -7.920 -9.775 12.319 1.00 87.62 100 GLN A C 1
ATOM 802 O O . GLN A 1 100 ? -9.137 -9.732 12.165 1.00 87.62 100 GLN A O 1
ATOM 807 N N . ASP A 1 101 ? -7.161 -8.680 12.378 1.00 91.44 101 ASP A N 1
ATOM 808 C CA . ASP A 1 101 ? -7.695 -7.322 12.416 1.00 91.44 101 ASP A CA 1
ATOM 809 C C . ASP A 1 101 ? -7.893 -6.715 11.015 1.00 91.44 101 ASP A C 1
ATOM 811 O O . ASP A 1 101 ? -8.756 -5.861 10.815 1.00 91.44 101 ASP A O 1
ATOM 815 N N . TYR A 1 102 ? -7.077 -7.116 10.035 1.00 95.75 102 TYR A N 1
ATOM 816 C CA . TYR A 1 102 ? -7.102 -6.549 8.685 1.00 95.75 102 TYR A CA 1
ATOM 817 C C . TYR A 1 102 ? -6.472 -7.474 7.641 1.00 95.75 102 TYR A C 1
ATOM 819 O O . TYR A 1 102 ? -5.599 -8.287 7.932 1.00 95.75 102 TYR A O 1
ATOM 827 N N . ALA A 1 103 ? -6.872 -7.292 6.385 1.00 95.75 103 ALA A N 1
ATOM 828 C CA . ALA A 1 103 ? -6.263 -7.955 5.238 1.00 95.75 103 ALA A CA 1
ATOM 829 C C . ALA A 1 103 ? -5.160 -7.096 4.600 1.00 95.75 103 ALA A C 1
ATOM 831 O O . ALA A 1 103 ? -5.214 -5.865 4.634 1.00 95.75 103 ALA A O 1
ATOM 832 N N . VAL A 1 104 ? -4.189 -7.756 3.968 1.00 96.06 104 VAL A N 1
ATOM 833 C CA . VAL A 1 104 ? -3.097 -7.122 3.217 1.00 96.06 104 VAL A CA 1
ATOM 834 C C . VAL A 1 104 ? -3.009 -7.756 1.829 1.00 96.06 104 VAL A C 1
ATOM 836 O O . VAL A 1 104 ? -3.031 -8.979 1.710 1.00 96.06 104 VAL A O 1
ATOM 839 N N . ALA A 1 105 ? -2.900 -6.940 0.781 1.00 96.31 105 ALA A N 1
ATOM 840 C CA . ALA A 1 105 ? -2.660 -7.402 -0.588 1.00 96.31 105 ALA A CA 1
ATOM 841 C C . ALA A 1 105 ? -1.766 -6.422 -1.366 1.00 96.31 105 ALA A C 1
ATOM 843 O O . ALA A 1 105 ? -1.394 -5.360 -0.874 1.00 96.31 105 ALA A O 1
ATOM 844 N N . TRP A 1 106 ? -1.377 -6.774 -2.589 1.00 97.25 106 TRP A N 1
ATOM 845 C CA . TRP A 1 106 ? -0.565 -5.906 -3.442 1.00 97.25 106 TRP A CA 1
ATOM 846 C C . TRP A 1 106 ? -0.870 -6.132 -4.920 1.00 97.25 106 TRP A C 1
ATOM 848 O O . TRP A 1 106 ? -1.353 -7.195 -5.320 1.00 97.25 106 TRP A O 1
ATOM 858 N N . LYS A 1 107 ? -0.592 -5.114 -5.735 1.00 96.06 107 LYS A N 1
ATOM 859 C CA . LYS A 1 107 ? -0.754 -5.136 -7.189 1.00 96.06 107 LYS A CA 1
ATOM 860 C C . LYS A 1 107 ? 0.448 -4.475 -7.847 1.00 96.06 107 LYS A C 1
ATOM 862 O O . LYS A 1 107 ? 0.760 -3.318 -7.572 1.00 96.06 107 LYS A O 1
ATOM 867 N N . ASP A 1 108 ? 1.110 -5.221 -8.718 1.00 93.81 108 ASP A N 1
ATOM 868 C CA . ASP A 1 108 ? 2.155 -4.687 -9.581 1.00 93.81 108 ASP A CA 1
ATOM 869 C C . ASP A 1 108 ? 1.569 -4.029 -10.842 1.00 93.81 108 ASP A C 1
ATOM 871 O O . ASP A 1 108 ? 0.350 -4.015 -11.052 1.00 93.81 108 ASP A O 1
ATOM 875 N N . GLY A 1 109 ? 2.446 -3.510 -11.705 1.00 88.31 109 GLY A N 1
ATOM 876 C CA . GLY A 1 109 ? 2.064 -2.855 -12.956 1.00 88.31 109 GLY A CA 1
ATOM 877 C C . GLY A 1 109 ? 1.119 -3.694 -13.825 1.00 88.31 109 GLY A C 1
ATOM 878 O O . GLY A 1 109 ? 0.169 -3.161 -14.402 1.00 88.31 109 GLY A O 1
ATOM 879 N N . ALA A 1 110 ? 1.332 -5.012 -13.883 1.00 88.19 110 ALA A N 1
ATOM 880 C CA . ALA A 1 110 ? 0.484 -5.920 -14.649 1.00 88.19 110 ALA A CA 1
ATOM 881 C C . ALA A 1 110 ? -0.899 -6.074 -14.001 1.00 88.19 110 ALA A C 1
ATOM 883 O O . ALA A 1 110 ? -1.917 -5.993 -14.691 1.00 88.19 110 ALA A O 1
ATOM 884 N N . ALA A 1 111 ? -0.950 -6.232 -12.678 1.00 90.94 111 ALA A N 1
ATOM 885 C CA . ALA A 1 111 ? -2.192 -6.389 -11.931 1.00 90.94 111 ALA A CA 1
ATOM 886 C C . ALA A 1 111 ? -3.040 -5.106 -11.873 1.00 90.94 111 ALA A C 1
ATOM 888 O O . ALA A 1 111 ? -4.268 -5.203 -11.808 1.00 90.94 111 ALA A O 1
ATOM 889 N N . ILE A 1 112 ? -2.435 -3.910 -11.917 1.00 89.94 112 ILE A N 1
ATOM 890 C CA . ILE A 1 112 ? -3.195 -2.646 -11.951 1.00 89.94 112 ILE A CA 1
ATOM 891 C C . ILE A 1 112 ? -3.700 -2.286 -13.353 1.00 89.94 112 ILE A C 1
ATOM 893 O O . ILE A 1 112 ? -4.671 -1.537 -13.477 1.00 89.94 112 ILE A O 1
ATOM 897 N N . LYS A 1 113 ? -3.087 -2.818 -14.419 1.00 86.75 113 LYS A N 1
ATOM 898 C CA . LYS A 1 113 ? -3.429 -2.453 -15.802 1.00 86.75 113 LYS A CA 1
ATOM 899 C C . LYS A 1 113 ? -4.925 -2.620 -16.129 1.00 86.75 113 LYS A C 1
ATOM 901 O O . LYS A 1 113 ? -5.499 -1.667 -16.653 1.00 86.75 113 LYS A O 1
ATOM 906 N N . PRO A 1 114 ? -5.612 -3.724 -15.766 1.00 88.19 114 PRO A N 1
ATOM 907 C CA . PRO A 1 114 ? -7.049 -3.862 -16.019 1.00 88.19 114 PRO A CA 1
ATOM 908 C C . PRO A 1 114 ? -7.912 -2.793 -15.333 1.00 88.19 114 PRO A C 1
ATOM 910 O O . PRO A 1 114 ? -9.003 -2.487 -15.810 1.00 88.19 114 PRO A O 1
ATOM 913 N N . TYR A 1 115 ? -7.449 -2.231 -14.212 1.00 86.38 115 TYR A N 1
ATOM 914 C CA . TYR A 1 115 ? -8.137 -1.142 -13.517 1.00 86.38 115 TYR A CA 1
ATOM 915 C C . TYR A 1 115 ? -7.930 0.182 -14.249 1.00 86.38 115 TYR A C 1
ATOM 917 O O . TYR A 1 115 ? -8.887 0.929 -14.444 1.00 86.38 115 TYR A O 1
ATOM 925 N N . VAL A 1 116 ? -6.703 0.439 -14.710 1.00 84.94 116 VAL A N 1
ATOM 926 C CA . VAL A 1 116 ? -6.390 1.610 -15.537 1.00 84.94 116 VAL A CA 1
ATOM 927 C C . VAL A 1 116 ? -7.188 1.578 -16.836 1.00 84.94 116 VAL A C 1
ATOM 929 O O . VAL A 1 116 ? -7.808 2.577 -17.183 1.00 84.94 116 VAL A O 1
ATOM 932 N N . ASP A 1 117 ? -7.249 0.436 -17.522 1.00 83.81 117 ASP A N 1
ATOM 933 C CA . ASP A 1 117 ? -7.973 0.292 -18.792 1.00 83.81 117 ASP A CA 1
ATOM 934 C C . ASP A 1 117 ? -9.476 0.610 -18.650 1.00 83.81 117 ASP A C 1
ATOM 936 O O . ASP A 1 117 ? -10.102 1.115 -19.585 1.00 83.81 117 ASP A O 1
ATOM 940 N N . LYS A 1 118 ? -10.043 0.363 -17.461 1.00 87.25 118 LYS A N 1
ATOM 941 C CA . LYS A 1 118 ? -11.437 0.663 -17.097 1.00 87.25 118 LYS A CA 1
ATOM 942 C C . LYS A 1 118 ? -11.640 2.071 -16.527 1.00 87.25 118 LYS A C 1
ATOM 944 O O . LYS A 1 118 ? -12.777 2.436 -16.229 1.00 87.25 118 LYS A O 1
ATOM 949 N N . ALA A 1 119 ? -10.583 2.865 -16.357 1.00 83.50 119 ALA A N 1
ATOM 950 C CA . ALA A 1 119 ? -10.705 4.218 -15.832 1.00 83.50 119 ALA A CA 1
ATOM 951 C C . ALA A 1 119 ? -11.535 5.091 -16.785 1.00 83.50 119 ALA A C 1
ATOM 953 O O . ALA A 1 119 ? -11.277 5.156 -17.990 1.00 83.50 119 ALA A O 1
ATOM 954 N N . SER A 1 120 ? -12.514 5.811 -16.233 1.00 83.44 120 SER A N 1
ATOM 955 C CA . SER A 1 120 ? -13.396 6.694 -17.006 1.00 83.44 120 SER A CA 1
ATOM 956 C C . SER A 1 120 ? -12.639 7.840 -17.682 1.00 83.44 120 SER A C 1
ATOM 958 O O . SER A 1 120 ? -13.051 8.304 -18.742 1.00 83.44 120 SER A O 1
ATOM 960 N N . SER A 1 121 ? -11.501 8.261 -17.119 1.00 85.75 121 SER A N 1
ATOM 961 C CA . SER A 1 121 ? -10.655 9.325 -17.663 1.00 85.75 121 SER A CA 1
ATOM 962 C C . SER A 1 121 ? -9.756 8.824 -18.807 1.00 85.75 121 SER A C 1
ATOM 964 O O . SER A 1 121 ? -8.853 8.010 -18.576 1.00 85.75 121 SER A O 1
ATOM 966 N N . PRO A 1 122 ? -9.924 9.329 -20.047 1.00 83.31 122 PRO A N 1
ATOM 967 C CA . PRO A 1 122 ? -9.019 9.022 -21.155 1.00 83.31 122 PRO A CA 1
ATOM 968 C C . PRO A 1 122 ? -7.592 9.537 -20.920 1.00 83.31 122 PRO A C 1
ATOM 970 O O . PRO A 1 122 ? -6.638 8.897 -21.352 1.00 83.31 122 PRO A O 1
ATOM 973 N N . ALA A 1 123 ? -7.433 10.653 -20.200 1.00 81.12 123 ALA A N 1
ATOM 974 C CA . ALA A 1 123 ? -6.125 11.223 -19.882 1.00 81.12 123 ALA A CA 1
ATOM 975 C C . ALA A 1 123 ? -5.307 10.306 -18.958 1.00 81.12 123 ALA A C 1
ATOM 977 O O . ALA A 1 123 ? -4.123 10.098 -19.204 1.00 81.12 123 ALA A O 1
ATOM 978 N N . ILE A 1 124 ? -5.948 9.694 -17.952 1.00 79.75 124 ILE A N 1
ATOM 979 C CA . ILE A 1 124 ? -5.299 8.714 -17.062 1.00 79.75 124 ILE A CA 1
ATOM 980 C C . ILE A 1 124 ? -4.867 7.481 -17.856 1.00 79.75 124 ILE A C 1
ATOM 982 O O . ILE A 1 124 ? -3.728 7.034 -17.731 1.00 79.75 124 ILE A O 1
ATOM 986 N N . ARG A 1 125 ? -5.750 6.960 -18.718 1.00 85.25 125 ARG A N 1
ATOM 987 C CA . ARG A 1 125 ? -5.430 5.821 -19.591 1.00 85.25 125 ARG A CA 1
ATOM 988 C C . ARG A 1 125 ? -4.234 6.114 -20.492 1.00 85.25 125 ARG A C 1
ATOM 990 O O . ARG A 1 125 ? -3.314 5.302 -20.567 1.00 85.25 125 ARG A O 1
ATOM 997 N N . ARG A 1 126 ? -4.224 7.289 -21.127 1.00 82.38 126 ARG A N 1
ATOM 998 C CA . ARG A 1 126 ? -3.136 7.734 -22.001 1.00 82.38 126 ARG A CA 1
ATOM 999 C C . ARG A 1 126 ? -1.818 7.882 -21.243 1.00 82.38 126 ARG A C 1
ATOM 1001 O O . ARG A 1 126 ? -0.840 7.255 -21.634 1.00 82.38 126 ARG A O 1
ATOM 1008 N N . ALA A 1 127 ? -1.807 8.639 -20.146 1.00 80.31 127 ALA A N 1
ATOM 1009 C CA . ALA A 1 127 ? -0.599 8.889 -19.363 1.00 80.31 127 ALA A CA 1
ATOM 1010 C C . ALA A 1 127 ? 0.019 7.584 -18.838 1.00 80.31 127 ALA A C 1
ATOM 1012 O O . ALA A 1 127 ? 1.225 7.375 -18.951 1.00 80.31 127 ALA A O 1
ATOM 1013 N N . MET A 1 128 ? -0.810 6.669 -18.328 1.00 77.56 128 MET A N 1
ATOM 1014 C CA . MET A 1 128 ? -0.332 5.376 -17.839 1.00 77.56 128 MET A CA 1
ATOM 1015 C C . MET A 1 128 ? 0.208 4.482 -18.964 1.00 77.56 128 MET A C 1
ATOM 1017 O O . MET A 1 128 ? 1.229 3.811 -18.796 1.00 77.56 128 MET A O 1
ATOM 1021 N N . GLY A 1 129 ? -0.449 4.493 -20.127 1.00 76.75 129 GLY A N 1
ATOM 1022 C CA . GLY A 1 129 ? 0.000 3.765 -21.310 1.00 76.75 129 GLY A CA 1
ATOM 1023 C C . GLY A 1 129 ? 1.340 4.271 -21.847 1.00 76.75 129 GLY A C 1
ATOM 1024 O O . GLY A 1 129 ? 2.252 3.473 -22.059 1.00 76.75 129 GLY A O 1
ATOM 1025 N N . GLU A 1 130 ? 1.463 5.583 -22.052 1.00 74.12 130 GLU A N 1
ATOM 1026 C CA . GLU A 1 130 ? 2.642 6.219 -22.655 1.00 74.12 130 GLU A CA 1
ATOM 1027 C C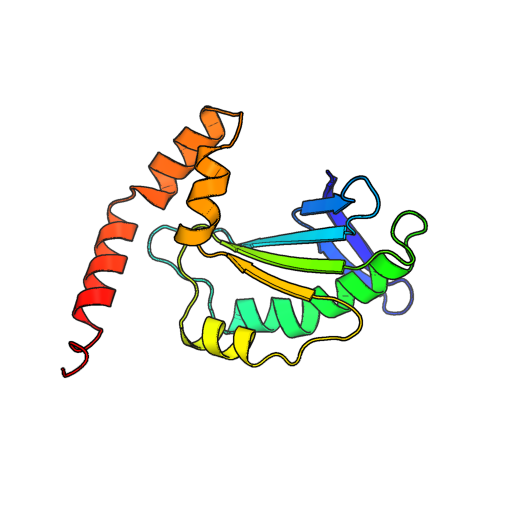 . GLU A 1 130 ? 3.863 6.177 -21.727 1.00 74.12 130 GLU A C 1
ATOM 1029 O O . GLU A 1 130 ? 4.955 5.806 -22.159 1.00 74.12 130 GLU A O 1
ATOM 1034 N N . HIS A 1 131 ? 3.690 6.515 -20.447 1.00 71.12 131 HIS A N 1
ATOM 1035 C CA . HIS A 1 131 ? 4.825 6.731 -19.547 1.00 71.12 131 HIS A CA 1
ATOM 1036 C C . HIS A 1 131 ? 5.252 5.494 -18.761 1.00 71.12 131 HIS A C 1
ATOM 1038 O O . HIS A 1 131 ? 6.368 5.473 -18.244 1.00 71.12 131 HIS A O 1
ATOM 1044 N N . TYR A 1 132 ? 4.409 4.460 -18.688 1.00 70.31 132 TYR A N 1
ATOM 1045 C CA . TYR A 1 132 ? 4.703 3.283 -17.873 1.00 70.31 132 TYR A CA 1
ATOM 1046 C C . TYR A 1 132 ? 4.579 1.977 -18.655 1.00 70.31 132 TYR A C 1
ATOM 1048 O O . TYR A 1 132 ? 5.574 1.272 -18.807 1.00 70.31 132 TYR A O 1
ATOM 1056 N N . PHE A 1 133 ? 3.407 1.653 -19.208 1.00 74.00 133 PHE A N 1
ATOM 1057 C CA . PHE A 1 133 ? 3.177 0.310 -19.761 1.00 74.00 133 PHE A CA 1
ATOM 1058 C C . PHE A 1 133 ? 3.861 0.047 -21.107 1.00 74.00 133 PHE A C 1
ATOM 1060 O O . PHE A 1 133 ? 4.245 -1.089 -21.386 1.00 74.00 133 PHE A O 1
ATOM 1067 N N . HIS A 1 134 ? 4.034 1.067 -21.950 1.00 74.62 134 HIS A N 1
ATOM 1068 C CA . HIS A 1 134 ? 4.647 0.909 -23.274 1.00 74.62 134 HIS A CA 1
ATOM 1069 C C . HIS A 1 134 ? 6.063 1.487 -23.379 1.00 74.62 134 HIS A C 1
ATOM 1071 O O . HIS A 1 134 ? 6.643 1.467 -24.468 1.00 74.62 134 HIS A O 1
ATOM 1077 N N . HIS A 1 135 ? 6.636 1.963 -22.271 1.00 72.12 135 HIS A N 1
ATOM 1078 C CA . HIS A 1 135 ? 7.924 2.646 -22.283 1.00 72.12 135 HIS A CA 1
ATOM 1079 C C . HIS A 1 135 ? 9.070 1.700 -22.712 1.00 72.12 135 HIS A C 1
ATOM 1081 O O . HIS A 1 135 ? 9.185 0.601 -22.160 1.00 72.12 135 HIS A O 1
ATOM 1087 N N . PRO A 1 136 ? 9.970 2.101 -23.637 1.00 72.88 136 PRO A N 1
ATOM 1088 C CA . PRO A 1 136 ? 11.059 1.244 -24.123 1.00 72.88 136 PRO A CA 1
ATOM 1089 C C . PRO A 1 136 ? 11.941 0.667 -23.009 1.00 72.88 136 PRO A C 1
ATOM 1091 O O . PRO A 1 136 ? 12.234 -0.524 -23.016 1.00 72.88 136 PRO A O 1
ATOM 1094 N N . LEU A 1 137 ? 12.288 1.474 -22.000 1.00 73.00 137 LEU A N 1
ATOM 1095 C CA . LEU A 1 137 ? 13.075 1.010 -20.845 1.00 73.00 137 LEU A CA 1
ATOM 1096 C C . LEU A 1 137 ? 12.371 -0.080 -20.024 1.00 73.00 137 LEU A C 1
ATOM 1098 O O . LEU A 1 137 ? 13.034 -0.987 -19.535 1.00 73.00 137 LEU A O 1
ATOM 1102 N N . ALA A 1 138 ? 11.040 -0.036 -19.906 1.00 72.31 138 ALA A N 1
ATOM 1103 C CA . ALA A 1 138 ? 10.292 -1.095 -19.231 1.00 72.31 138 ALA A CA 1
ATOM 1104 C C . ALA A 1 138 ? 10.334 -2.404 -20.039 1.00 72.31 138 ALA A C 1
ATOM 1106 O O . ALA A 1 138 ? 10.458 -3.480 -19.460 1.00 72.31 138 ALA A O 1
ATOM 1107 N N . LYS A 1 139 ? 10.302 -2.317 -21.378 1.00 72.25 139 LYS A N 1
ATOM 1108 C CA . LYS A 1 139 ? 10.450 -3.485 -22.261 1.00 72.25 139 LYS A CA 1
ATOM 1109 C C . LYS A 1 139 ? 11.847 -4.096 -22.176 1.00 72.25 139 LYS A C 1
ATOM 1111 O O . LYS A 1 139 ? 11.952 -5.315 -22.087 1.00 72.25 139 LYS A O 1
ATOM 1116 N N . ILE A 1 140 ? 12.888 -3.261 -22.176 1.00 76.44 140 ILE A N 1
ATOM 1117 C CA . ILE A 1 140 ? 14.285 -3.701 -22.055 1.00 76.44 140 ILE A CA 1
ATOM 1118 C C . ILE A 1 140 ? 14.510 -4.373 -20.698 1.00 76.44 140 ILE A C 1
ATOM 1120 O O . ILE A 1 140 ? 15.040 -5.477 -20.661 1.00 76.44 140 ILE A O 1
ATOM 1124 N N . ALA A 1 141 ? 14.043 -3.770 -19.600 1.00 74.25 141 ALA A N 1
ATOM 112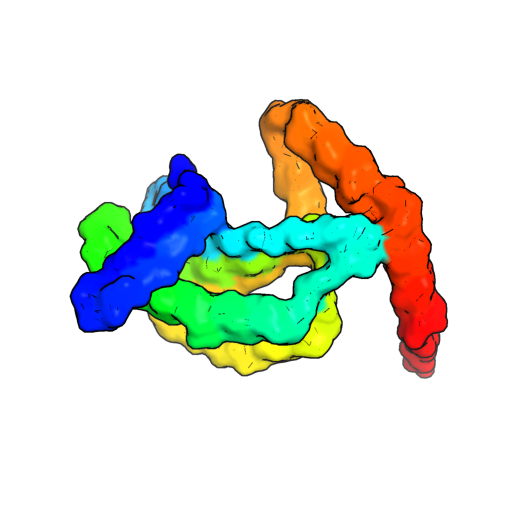5 C CA . ALA A 1 141 ? 14.142 -4.369 -18.269 1.00 74.25 141 ALA A CA 1
ATOM 1126 C C . ALA A 1 141 ? 13.420 -5.727 -18.196 1.00 74.25 141 ALA A C 1
ATOM 1128 O O . ALA A 1 141 ? 14.007 -6.720 -17.779 1.00 74.25 141 ALA A O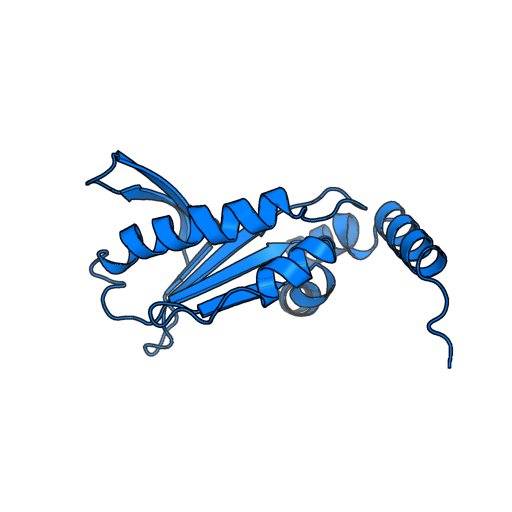 1
ATOM 1129 N N . ALA A 1 142 ? 12.181 -5.808 -18.695 1.00 72.62 142 ALA A N 1
ATOM 1130 C CA . ALA A 1 142 ? 11.429 -7.063 -18.732 1.00 72.62 142 ALA A CA 1
ATOM 1131 C C . ALA A 1 142 ? 12.073 -8.131 -19.638 1.00 72.62 142 ALA A C 1
ATOM 1133 O O . ALA A 1 142 ? 11.915 -9.328 -19.407 1.00 72.62 142 ALA A O 1
ATOM 1134 N N . GLN A 1 143 ? 12.763 -7.727 -20.707 1.00 74.06 143 GLN A N 1
ATOM 1135 C CA . GLN A 1 143 ? 13.517 -8.645 -21.557 1.00 74.06 143 GLN A CA 1
ATOM 1136 C C . GLN A 1 143 ? 14.776 -9.159 -20.849 1.00 74.06 143 GLN A C 1
ATOM 1138 O O . GLN A 1 143 ? 14.941 -10.372 -20.765 1.00 74.06 143 GLN A O 1
ATOM 1143 N N . ALA A 1 144 ? 15.583 -8.269 -20.268 1.00 72.06 144 ALA A N 1
ATOM 1144 C CA . ALA A 1 144 ? 16.770 -8.642 -19.503 1.00 72.06 144 ALA A CA 1
ATOM 1145 C C . ALA A 1 144 ? 16.429 -9.590 -18.338 1.00 72.06 144 ALA A C 1
ATOM 1147 O O . ALA A 1 144 ? 17.157 -10.540 -18.080 1.00 72.06 144 ALA A O 1
ATOM 1148 N N . GLU A 1 145 ? 15.287 -9.393 -17.672 1.00 68.94 145 GLU A N 1
ATOM 1149 C CA . GLU A 1 145 ? 14.806 -10.295 -16.616 1.00 68.94 145 GLU A CA 1
ATOM 1150 C C . GLU A 1 145 ? 14.441 -11.691 -17.130 1.00 68.94 145 GLU A C 1
ATOM 1152 O O . GLU A 1 145 ? 14.761 -12.686 -16.481 1.00 68.94 145 GLU A O 1
ATOM 1157 N N . ARG A 1 146 ? 13.791 -11.781 -18.297 1.00 73.88 146 ARG A N 1
ATOM 1158 C CA . ARG A 1 146 ? 13.475 -13.072 -18.929 1.00 73.88 146 ARG A CA 1
ATOM 1159 C C . ARG A 1 146 ? 14.729 -13.812 -19.376 1.00 73.88 146 ARG A C 1
ATOM 1161 O O . ARG A 1 146 ? 14.750 -15.032 -19.321 1.00 73.88 146 ARG A O 1
ATOM 1168 N N . GLU A 1 147 ? 15.748 -13.080 -19.810 1.00 72.44 147 GLU A N 1
ATOM 1169 C CA . GLU A 1 147 ? 17.044 -13.637 -20.207 1.00 72.44 147 GLU A CA 1
ATOM 1170 C C . GLU A 1 147 ? 17.896 -14.044 -18.989 1.00 72.44 147 GLU A C 1
ATOM 1172 O O . GLU A 1 147 ? 18.654 -15.007 -19.065 1.00 72.44 147 GLU A O 1
ATOM 1177 N N . ALA A 1 148 ? 17.751 -13.348 -17.856 1.00 66.31 148 ALA A N 1
ATOM 1178 C CA . ALA A 1 148 ? 18.462 -13.636 -16.608 1.00 66.31 148 ALA A CA 1
ATOM 1179 C C . ALA A 1 148 ? 17.820 -14.754 -15.765 1.00 66.31 148 ALA A C 1
ATOM 1181 O O . ALA A 1 148 ? 18.485 -15.319 -14.895 1.00 66.31 148 ALA A O 1
ATOM 1182 N N . GLN A 1 149 ? 16.546 -15.087 -15.994 1.00 53.84 149 GLN A N 1
ATOM 1183 C CA . GLN A 1 149 ? 15.935 -16.286 -15.421 1.00 53.84 149 GLN A CA 1
ATOM 1184 C C . GLN A 1 149 ? 16.386 -17.504 -16.238 1.00 53.84 149 GLN A C 1
ATOM 1186 O O . GLN A 1 149 ? 16.014 -17.606 -17.408 1.00 53.84 149 GLN A O 1
ATOM 1191 N N . PRO A 1 150 ? 17.176 -18.442 -15.671 1.00 50.41 150 PRO A N 1
ATOM 1192 C CA . PRO A 1 150 ? 17.510 -19.660 -16.391 1.00 50.41 150 PRO A CA 1
ATOM 1193 C C . PRO A 1 150 ? 16.205 -20.365 -16.755 1.00 50.41 150 PRO A C 1
ATOM 1195 O O . PRO A 1 150 ? 15.300 -20.451 -15.919 1.00 50.41 150 PRO A O 1
ATOM 1198 N N . ALA A 1 151 ? 16.108 -20.832 -18.004 1.00 51.38 151 ALA A N 1
ATOM 1199 C CA . ALA A 1 151 ? 15.006 -21.664 -18.463 1.00 51.38 151 ALA A CA 1
ATOM 1200 C C . ALA A 1 151 ? 14.739 -22.717 -17.385 1.00 51.38 151 ALA A C 1
ATOM 1202 O O . ALA A 1 151 ? 15.625 -23.518 -17.082 1.00 51.38 151 ALA A O 1
ATOM 1203 N N . ALA A 1 152 ? 13.568 -22.648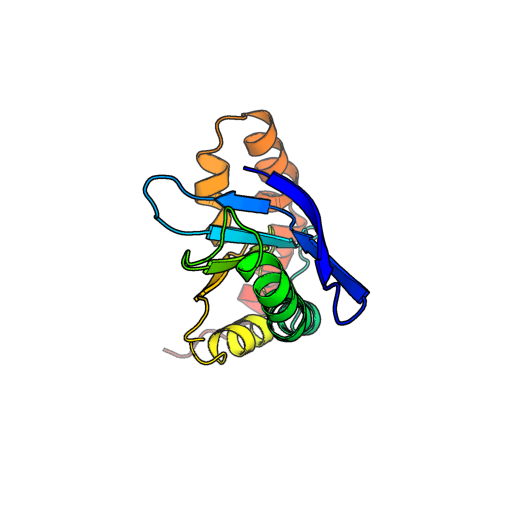 -16.747 1.00 45.53 152 ALA A N 1
ATOM 1204 C CA . ALA A 1 152 ? 13.166 -23.657 -15.787 1.00 45.53 152 ALA A CA 1
ATOM 1205 C C . ALA A 1 152 ? 13.287 -25.001 -16.510 1.00 45.53 152 ALA A C 1
ATOM 1207 O O . ALA A 1 152 ? 12.624 -25.216 -17.526 1.00 45.53 152 ALA A O 1
ATOM 1208 N N . ALA A 1 153 ? 14.233 -25.823 -16.052 1.00 40.81 153 ALA A N 1
ATOM 1209 C CA . ALA A 1 153 ? 14.476 -27.138 -16.607 1.00 40.81 153 ALA A CA 1
ATOM 1210 C C . ALA A 1 153 ? 13.154 -27.915 -16.567 1.00 40.81 153 ALA A C 1
ATOM 1212 O O . ALA A 1 153 ? 12.494 -27.954 -15.527 1.00 40.81 153 ALA A O 1
ATOM 1213 N N . VAL A 1 154 ? 12.777 -28.416 -17.744 1.00 38.28 154 VAL A N 1
ATOM 1214 C CA . VAL A 1 154 ? 11.594 -29.238 -18.026 1.00 38.28 154 VAL A CA 1
ATOM 1215 C C . VAL A 1 154 ? 11.583 -30.487 -17.154 1.00 38.28 154 VAL A C 1
ATOM 1217 O O . VAL A 1 154 ? 12.673 -31.081 -16.986 1.00 38.28 154 VAL A O 1
#

pLDDT: mean 88.22, std 11.8, range [38.28, 98.31]

Secondary structure (DSSP, 8-state):
-EEEEEEE-TTT--EEEEEEEEE-STT--EEEEEEE---TT--B-HHHHHHIIIIIHHHHHHHHTTSTTTTT--EEEEEEESSPBPHHHHHHHHTSPPPSSEEEEEE-HHHHHHHHHT-S-HHHHHHHIIIIIS-HHHHHHHHHHHHHS-----

Sequence (154 aa):
MRAGERWKDYETGRSAETDVLLDKPDDKGVLVIECKAKIPGARVTLEEASKWRDDRVPLLHKILRHESRLAGKPFTFELWTNGPIDPDAVKYLKAYPPSQDYAVAWKDGAAIKPYVDKASSPAIRRAMGEHYFHHPLAKIAAQAEREAQPAAAV

Foldseek 3Di:
DDAQDKFADPVVRDIDTFRDWDPDPPLQAIETEDEDEDAALDAAELVNLCCCPVPVVVVCLVGQCPPPVRPPGEYEYEYEYLAYHDPVSVVVQVPDDQDPRYHYYYYYNVRCLVVQVPDPDPVSVVCSVDRGVPDPSNVVSVVVVVVPPPDPDD

Radius of gyration: 17.39 Å; chains: 1; bounding box: 42×42×46 Å